Protein AF-A0A0F9BNY8-F1 (afdb_monomer)

Secondary structure (DSSP, 8-state):
-HHHHHHHHHHHHHHHHHHHHHTTTB-TTT--BGGGSSSPPEEEETTS-SS---GGGEEEE-HHHHHHTTSSHHHHHHHHHHHHHHHH--EEETTEEE-----

Radius of gyration: 14.4 Å; Cα contacts (8 Å, |Δi|>4): 110; chains: 1; bounding box: 24×40×44 Å

Mean predicted aligned error: 4.35 Å

Solvent-accessible surface area (backbone atoms only — not comparable to full-atom values): 6134 Å² total; per-residue (Å²): 111,68,67,59,54,52,52,54,51,51,54,51,54,51,53,58,48,50,44,30,56,76,46,69,46,24,16,76,84,82,60,52,46,37,89,83,43,101,52,79,61,45,76,43,45,51,84,70,46,82,85,57,81,44,72,91,32,45,46,26,21,40,72,69,57,51,61,58,54,72,52,68,46,71,60,50,28,54,52,51,48,54,50,41,24,77,75,68,72,47,51,65,57,99,89,40,80,54,79,83,77,82,126

Structure (mmCIF, N/CA/C/O backbone):
data_AF-A0A0F9BNY8-F1
#
_entry.id   AF-A0A0F9BNY8-F1
#
loop_
_atom_site.group_PDB
_atom_site.id
_atom_site.type_symbol
_atom_site.label_atom_id
_atom_site.label_alt_id
_atom_site.label_comp_id
_atom_site.label_asym_id
_atom_site.label_entity_id
_atom_site.label_seq_id
_atom_site.pdbx_PDB_ins_code
_atom_site.Cartn_x
_atom_site.Cartn_y
_atom_site.Cartn_z
_atom_site.occupancy
_atom_site.B_iso_or_equiv
_atom_site.auth_seq_id
_atom_site.auth_comp_id
_atom_site.auth_asym_id
_atom_site.auth_atom_id
_atom_site.pdbx_PDB_model_num
ATOM 1 N N . GLU A 1 1 ? 14.317 29.377 -3.113 1.00 72.56 1 GLU A N 1
ATOM 2 C CA . GLU A 1 1 ? 14.545 27.977 -2.683 1.00 72.56 1 GLU A CA 1
ATOM 3 C C . GLU A 1 1 ? 13.410 27.423 -1.823 1.00 72.56 1 GLU A C 1
ATOM 5 O O . GLU A 1 1 ? 12.876 26.378 -2.168 1.00 72.56 1 GLU A O 1
ATOM 10 N N . GLU A 1 2 ? 12.966 28.132 -0.780 1.00 83.56 2 GLU A N 1
ATOM 11 C CA . GLU A 1 2 ? 11.885 27.683 0.122 1.00 83.56 2 GLU A CA 1
ATOM 12 C C . GLU A 1 2 ? 10.557 27.347 -0.588 1.00 83.56 2 GLU A C 1
ATOM 14 O O . GLU A 1 2 ? 9.944 26.315 -0.320 1.00 83.56 2 GLU A O 1
ATOM 19 N N . TYR A 1 3 ? 10.139 28.161 -1.564 1.00 83.38 3 TYR A N 1
ATOM 20 C CA . TYR A 1 3 ? 8.919 27.909 -2.343 1.00 83.38 3 TYR A CA 1
ATOM 21 C C . TYR A 1 3 ? 8.954 26.571 -3.097 1.00 83.38 3 TYR A C 1
ATOM 23 O O . TYR A 1 3 ? 7.980 25.820 -3.075 1.00 83.38 3 TYR A O 1
ATOM 31 N N . LEU A 1 4 ? 10.088 26.244 -3.728 1.00 77.50 4 LEU A N 1
ATOM 32 C CA . LEU A 1 4 ? 10.254 24.986 -4.459 1.00 77.50 4 LEU A CA 1
ATOM 33 C C . LEU A 1 4 ? 10.214 23.790 -3.503 1.00 77.50 4 LEU A C 1
ATOM 35 O O . LEU A 1 4 ? 9.556 22.795 -3.801 1.00 77.50 4 LEU A O 1
ATOM 39 N N . LEU A 1 5 ? 10.844 23.907 -2.329 1.00 75.44 5 LEU A N 1
ATOM 40 C CA . LEU A 1 5 ? 10.801 22.872 -1.295 1.00 75.44 5 LEU A CA 1
ATOM 41 C C . LEU A 1 5 ? 9.367 22.621 -0.804 1.00 75.44 5 LEU A C 1
ATOM 43 O O . LEU A 1 5 ? 8.943 21.469 -0.684 1.00 75.44 5 LEU A O 1
ATOM 47 N N . ASN A 1 6 ? 8.591 23.685 -0.592 1.00 79.44 6 ASN A N 1
ATOM 48 C CA . ASN A 1 6 ? 7.185 23.591 -0.201 1.00 79.44 6 ASN A CA 1
ATOM 49 C C . ASN A 1 6 ? 6.325 22.946 -1.297 1.00 79.44 6 ASN A C 1
ATOM 51 O O . ASN A 1 6 ? 5.493 22.084 -1.004 1.00 79.44 6 ASN A O 1
ATOM 55 N N . LEU A 1 7 ? 6.550 23.300 -2.565 1.00 77.88 7 LEU A N 1
ATOM 56 C CA . LEU A 1 7 ? 5.830 22.721 -3.702 1.00 77.88 7 LEU A CA 1
ATOM 57 C C . LEU A 1 7 ? 6.082 21.207 -3.821 1.00 77.88 7 LEU A C 1
ATOM 59 O O . LEU A 1 7 ? 5.140 20.423 -3.942 1.00 77.88 7 LEU A O 1
ATOM 63 N N . ILE A 1 8 ? 7.350 20.794 -3.717 1.00 78.50 8 ILE A N 1
ATOM 64 C CA . ILE A 1 8 ? 7.768 19.384 -3.764 1.00 78.50 8 ILE A CA 1
ATOM 65 C C . ILE A 1 8 ? 7.157 18.604 -2.596 1.00 78.50 8 ILE A C 1
ATOM 67 O O . ILE A 1 8 ? 6.616 17.511 -2.785 1.00 78.50 8 ILE A O 1
ATOM 71 N N . THR A 1 9 ? 7.198 19.180 -1.394 1.00 77.31 9 THR A N 1
ATOM 72 C CA . THR A 1 9 ? 6.659 18.551 -0.182 1.00 77.31 9 THR A CA 1
ATOM 73 C C . THR A 1 9 ? 5.149 18.339 -0.294 1.00 77.31 9 THR A C 1
ATOM 75 O O . THR A 1 9 ? 4.653 17.246 -0.013 1.00 77.31 9 THR A O 1
ATOM 78 N N . ASN A 1 10 ? 4.414 19.340 -0.780 1.00 79.00 10 ASN A N 1
ATOM 79 C CA . ASN A 1 10 ? 2.972 19.238 -0.994 1.00 79.00 10 ASN A CA 1
ATOM 80 C C . ASN A 1 10 ? 2.615 18.170 -2.033 1.00 79.00 10 ASN A C 1
ATOM 82 O O . ASN A 1 10 ? 1.730 17.349 -1.786 1.00 79.00 10 ASN A O 1
ATOM 86 N N . HIS A 1 11 ? 3.337 18.124 -3.156 1.00 81.12 11 HIS A N 1
ATOM 87 C CA . HIS A 1 11 ? 3.135 17.107 -4.192 1.00 81.12 11 HIS A CA 1
ATOM 88 C C . HIS A 1 11 ? 3.341 15.687 -3.658 1.00 81.12 11 HIS A C 1
ATOM 90 O O . HIS A 1 11 ? 2.529 14.792 -3.903 1.00 81.12 11 HIS A O 1
ATOM 96 N N . LEU A 1 12 ? 4.395 15.481 -2.863 1.00 80.25 12 LEU A N 1
ATOM 97 C CA . LEU A 1 12 ? 4.656 14.192 -2.231 1.00 80.25 12 LEU A CA 1
ATOM 98 C C . LEU A 1 12 ? 3.525 13.808 -1.267 1.00 80.25 12 LEU A C 1
ATOM 100 O O . LEU A 1 12 ? 3.007 12.695 -1.340 1.00 80.25 12 LEU A O 1
ATOM 104 N N . ILE A 1 13 ? 3.093 14.726 -0.398 1.00 83.44 13 ILE A N 1
ATOM 105 C CA . ILE A 1 13 ? 1.997 14.482 0.553 1.00 83.44 13 ILE A CA 1
ATOM 106 C C . ILE A 1 13 ? 0.708 14.082 -0.175 1.00 83.44 13 ILE A C 1
ATOM 108 O O . ILE A 1 13 ? 0.023 13.156 0.272 1.00 83.44 13 ILE A O 1
ATOM 112 N N . LEU A 1 14 ? 0.376 14.754 -1.281 1.00 83.94 14 LEU A N 1
ATOM 113 C CA . LEU A 1 14 ? -0.807 14.446 -2.088 1.00 83.94 14 LEU A CA 1
ATOM 114 C C . LEU A 1 14 ? -0.739 13.025 -2.654 1.00 83.94 14 LEU A C 1
ATOM 116 O O . LEU A 1 14 ? -1.659 12.244 -2.410 1.00 83.94 14 LEU A O 1
ATOM 120 N N . LYS A 1 15 ? 0.386 12.637 -3.266 1.00 87.88 15 LYS A N 1
ATOM 121 C CA . LYS A 1 15 ? 0.587 11.262 -3.755 1.00 87.88 15 LYS A CA 1
ATOM 122 C C . LYS A 1 15 ? 0.388 10.223 -2.655 1.00 87.88 15 LYS A C 1
ATOM 124 O O . LYS A 1 15 ? -0.341 9.250 -2.830 1.00 87.88 15 LYS A O 1
ATOM 129 N N . LEU A 1 16 ? 0.976 10.434 -1.474 1.00 90.56 16 LEU A N 1
ATOM 130 C CA . LEU A 1 16 ? 0.825 9.491 -0.360 1.00 90.56 16 LEU A CA 1
ATOM 131 C C . LEU A 1 16 ? -0.628 9.392 0.136 1.00 90.56 16 LEU A C 1
ATOM 133 O O . LEU A 1 16 ? -1.044 8.345 0.638 1.00 90.56 16 LEU A O 1
ATOM 137 N N . LYS A 1 17 ? -1.411 10.473 0.047 1.00 94.06 17 LYS A N 1
ATOM 138 C CA . LYS A 1 17 ? -2.846 10.453 0.370 1.00 94.06 17 LYS A CA 1
ATOM 139 C C . LYS A 1 17 ? -3.641 9.662 -0.669 1.00 94.06 17 LYS A C 1
ATOM 141 O O . LYS A 1 17 ? -4.523 8.899 -0.279 1.00 94.06 17 LYS A O 1
ATOM 146 N N . GLU A 1 18 ? -3.310 9.789 -1.951 1.00 95.81 18 GLU A N 1
ATOM 147 C CA . GLU A 1 18 ? -3.966 9.055 -3.039 1.00 95.81 18 GLU A CA 1
ATOM 148 C C . GLU A 1 18 ? -3.788 7.543 -2.910 1.00 95.81 18 GLU A C 1
ATOM 150 O O . GLU A 1 18 ? -4.774 6.816 -3.026 1.00 95.81 18 GLU A O 1
ATOM 155 N N . ILE A 1 19 ? -2.583 7.067 -2.571 1.00 97.19 19 ILE A N 1
ATOM 156 C CA . ILE A 1 19 ? -2.333 5.632 -2.341 1.00 97.19 19 ILE A CA 1
ATOM 157 C C . ILE A 1 19 ? -3.216 5.091 -1.214 1.00 97.19 19 ILE A C 1
ATOM 159 O O . ILE A 1 19 ? -3.881 4.068 -1.374 1.00 97.19 19 ILE A O 1
ATOM 163 N N . ARG A 1 20 ? -3.292 5.812 -0.090 1.00 97.50 20 ARG A N 1
ATOM 164 C CA . ARG A 1 20 ? -4.138 5.417 1.047 1.00 97.50 20 ARG A CA 1
ATOM 165 C C . ARG A 1 20 ? -5.622 5.457 0.709 1.00 97.50 20 ARG A C 1
ATOM 167 O O . ARG A 1 20 ? -6.378 4.645 1.228 1.00 97.50 20 ARG A O 1
ATOM 174 N N . ARG A 1 21 ? -6.052 6.406 -0.128 1.00 97.38 21 ARG A N 1
ATOM 175 C CA . ARG A 1 21 ? -7.439 6.496 -0.599 1.00 97.38 21 ARG A CA 1
ATOM 176 C C . ARG A 1 21 ? -7.783 5.328 -1.520 1.00 97.38 21 ARG A C 1
ATOM 178 O O . ARG A 1 21 ? -8.815 4.711 -1.303 1.00 97.38 21 ARG A O 1
ATOM 185 N N . ARG A 1 22 ? -6.919 5.010 -2.489 1.00 97.88 22 ARG A N 1
ATOM 186 C CA . ARG A 1 22 ? -7.064 3.842 -3.373 1.00 97.88 22 ARG A CA 1
ATOM 187 C C . ARG A 1 22 ? -7.196 2.557 -2.558 1.00 97.88 22 ARG A C 1
ATOM 189 O O . ARG A 1 22 ? -8.093 1.766 -2.801 1.00 97.88 22 ARG A O 1
ATOM 196 N N . ASP A 1 23 ? -6.339 2.398 -1.554 1.00 98.31 23 ASP A N 1
ATOM 197 C CA . ASP A 1 23 ? -6.345 1.241 -0.657 1.00 98.31 23 ASP A CA 1
ATOM 198 C C . ASP A 1 23 ? -7.415 1.327 0.440 1.00 98.31 23 ASP A C 1
ATOM 200 O O . ASP A 1 23 ? -7.301 0.635 1.443 1.00 98.31 23 ASP A O 1
ATOM 204 N N . ASN A 1 24 ? -8.427 2.191 0.313 1.00 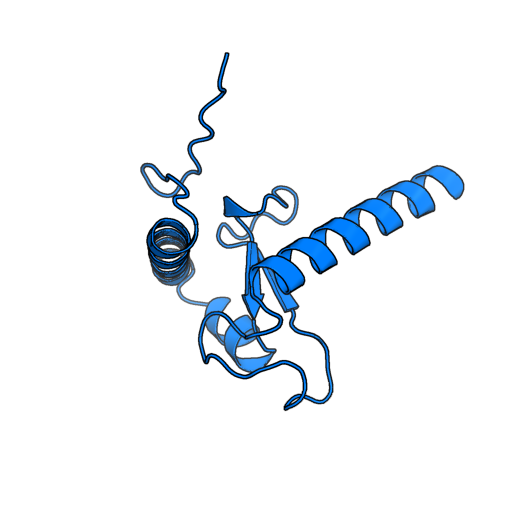97.94 24 ASN A N 1
ATOM 205 C CA . ASN A 1 24 ? -9.539 2.323 1.263 1.00 97.94 24 ASN A CA 1
ATOM 206 C C . ASN A 1 24 ? -9.107 2.462 2.733 1.00 97.94 24 ASN A C 1
ATOM 208 O O . ASN A 1 24 ? -9.774 1.969 3.637 1.00 97.94 24 ASN A O 1
ATOM 212 N N . GLN A 1 25 ? -7.968 3.115 2.984 1.00 98.00 25 GLN A N 1
ATOM 213 C CA . GLN A 1 25 ? -7.389 3.298 4.317 1.00 98.00 25 GLN A CA 1
ATOM 214 C C . GLN A 1 25 ? -7.184 1.978 5.095 1.00 98.00 25 GLN A C 1
ATOM 216 O O . GLN A 1 25 ? -7.140 1.988 6.332 1.00 98.00 25 GLN A O 1
ATOM 221 N N . ILE A 1 26 ? -7.019 0.851 4.391 1.00 98.38 26 ILE A N 1
ATOM 222 C CA . ILE A 1 26 ? -6.698 -0.454 4.976 1.00 98.38 26 ILE A CA 1
ATOM 223 C C . ILE A 1 26 ? -5.248 -0.853 4.697 1.00 98.38 26 ILE A C 1
ATOM 225 O O . ILE A 1 26 ? -4.660 -0.530 3.667 1.00 98.38 26 ILE A O 1
ATOM 229 N N . CYS A 1 27 ? -4.648 -1.595 5.626 1.00 98.69 27 CYS A N 1
ATOM 230 C CA . CYS A 1 27 ? -3.379 -2.256 5.356 1.00 98.69 27 CYS A CA 1
ATOM 231 C C . CYS A 1 27 ? -3.580 -3.335 4.287 1.00 98.69 27 CYS A C 1
ATOM 233 O O . CYS A 1 27 ? -4.328 -4.288 4.493 1.00 98.69 27 CYS A O 1
ATOM 235 N N . MET A 1 28 ? -2.845 -3.254 3.182 1.00 98.62 28 MET A N 1
ATOM 236 C CA . MET A 1 28 ? -2.995 -4.192 2.069 1.00 98.62 28 MET A CA 1
ATOM 237 C C . MET A 1 28 ? -2.556 -5.622 2.401 1.00 98.62 28 MET A C 1
ATOM 239 O O . MET A 1 28 ? -2.997 -6.550 1.722 1.00 98.62 28 MET A O 1
ATOM 243 N N . LEU A 1 29 ? -1.777 -5.812 3.473 1.00 98.50 29 LEU A N 1
ATOM 244 C CA . LEU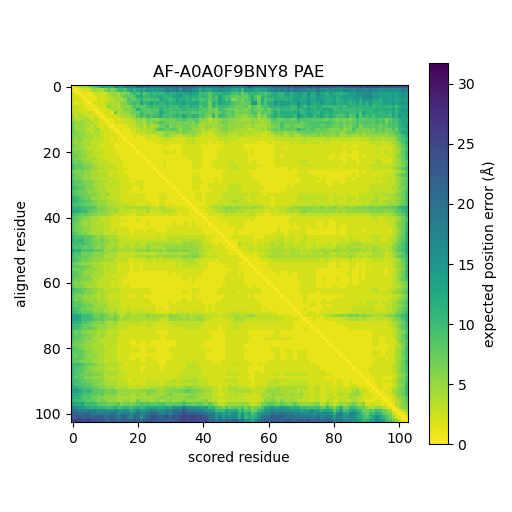 A 1 29 ? -1.353 -7.125 3.957 1.00 98.50 29 LEU A CA 1
ATOM 245 C C . LEU A 1 29 ? -2.326 -7.719 4.990 1.00 98.50 29 LEU A C 1
ATOM 247 O O . LEU A 1 29 ? -2.927 -8.752 4.722 1.00 98.50 29 LEU A O 1
ATOM 251 N N . CYS A 1 30 ? -2.508 -7.082 6.154 1.00 98.38 30 CYS A N 1
ATOM 252 C CA . CYS A 1 30 ? -3.329 -7.642 7.241 1.00 98.38 30 CYS A CA 1
ATOM 253 C C . CYS A 1 30 ? -4.777 -7.130 7.293 1.00 98.38 30 CYS A C 1
ATOM 255 O O . CYS A 1 30 ? -5.527 -7.521 8.181 1.00 98.38 30 CYS A O 1
ATOM 257 N N . LYS A 1 31 ? -5.168 -6.242 6.371 1.00 98.44 31 LYS A N 1
ATOM 258 C CA . LYS A 1 31 ? -6.531 -5.702 6.215 1.00 98.44 31 LYS A CA 1
ATOM 259 C C . LYS A 1 31 ? -7.064 -4.876 7.394 1.00 98.44 31 LYS A C 1
ATOM 261 O O . LYS A 1 31 ? -8.229 -4.493 7.388 1.00 98.44 31 LYS A O 1
ATOM 266 N N . ILE A 1 32 ? -6.226 -4.527 8.376 1.00 98.44 32 ILE A N 1
ATOM 267 C CA . ILE A 1 32 ? -6.625 -3.606 9.449 1.00 98.44 32 ILE A CA 1
ATOM 268 C C . ILE A 1 32 ? -6.912 -2.208 8.881 1.00 98.44 32 ILE A C 1
ATOM 270 O O . ILE A 1 32 ? -6.102 -1.665 8.126 1.00 98.44 32 ILE A O 1
ATOM 274 N N . HIS A 1 33 ? -8.057 -1.631 9.247 1.00 98.44 33 HIS A N 1
ATOM 275 C CA . HIS A 1 33 ? -8.408 -0.251 8.906 1.00 98.44 33 HIS A CA 1
ATOM 276 C C . HIS A 1 33 ? -7.640 0.740 9.786 1.00 98.44 33 HIS A C 1
ATOM 278 O O . HIS A 1 33 ? -7.392 0.457 10.962 1.00 98.44 33 HIS A O 1
ATOM 284 N N . ARG A 1 34 ? -7.298 1.918 9.245 1.00 97.38 34 ARG A N 1
ATOM 285 C CA . ARG A 1 34 ? -6.530 2.949 9.966 1.00 97.38 34 ARG A CA 1
ATOM 286 C C . ARG A 1 34 ? -7.154 3.371 11.298 1.00 97.38 34 ARG A C 1
ATOM 288 O O . ARG A 1 34 ? -6.424 3.733 12.204 1.00 97.38 34 ARG A O 1
ATOM 295 N N . GLU A 1 35 ? -8.480 3.332 11.420 1.00 97.69 35 GLU A N 1
ATOM 296 C CA . GLU A 1 35 ? -9.198 3.774 12.630 1.00 97.69 35 GLU A CA 1
ATOM 297 C C . GLU A 1 35 ? -8.952 2.857 13.828 1.00 97.69 35 GLU A C 1
ATOM 299 O O . GLU A 1 35 ? -9.135 3.264 14.967 1.00 97.69 35 GLU A O 1
ATOM 304 N N . LYS A 1 36 ? -8.489 1.627 13.578 1.00 97.94 36 LYS A N 1
ATOM 305 C CA . LYS A 1 36 ? -8.059 0.691 14.621 1.00 97.94 36 LYS A CA 1
ATOM 306 C C . LYS A 1 36 ? -6.586 0.881 15.007 1.00 97.94 36 LYS A C 1
ATOM 308 O O . LYS A 1 36 ? -6.028 0.049 15.717 1.00 97.94 36 LYS A O 1
ATOM 313 N N . LEU A 1 37 ? -5.926 1.919 14.490 1.00 96.81 37 LEU A N 1
ATOM 314 C CA . LEU A 1 37 ? -4.518 2.223 14.718 1.00 96.81 37 LEU A CA 1
ATOM 315 C C . LEU A 1 37 ? -4.372 3.638 15.281 1.00 96.81 37 LEU A C 1
ATOM 317 O O . LEU A 1 37 ? -5.072 4.560 14.882 1.00 96.81 37 LEU A O 1
ATOM 321 N N . ASN A 1 38 ? -3.350 3.844 16.108 1.00 95.50 38 ASN A N 1
ATOM 322 C CA . ASN A 1 38 ? -3.015 5.168 16.652 1.00 95.50 38 ASN A CA 1
ATOM 323 C C . ASN A 1 38 ? -2.225 6.048 15.667 1.00 95.50 38 ASN A C 1
ATOM 325 O O . ASN A 1 38 ? -1.666 7.072 16.052 1.00 95.50 38 ASN A O 1
ATOM 329 N N . LYS A 1 39 ? -2.089 5.621 14.407 1.00 93.88 39 LYS A N 1
ATOM 330 C CA . LYS A 1 39 ? -1.354 6.358 13.379 1.00 93.88 39 LYS A CA 1
ATOM 331 C C . LYS A 1 39 ? -1.860 6.043 11.978 1.00 93.88 39 LYS A C 1
ATOM 333 O O . LYS A 1 39 ? -2.490 5.012 11.742 1.00 93.88 39 LYS A O 1
ATOM 338 N N . THR A 1 40 ? -1.507 6.908 11.033 1.00 95.56 40 THR A N 1
ATOM 339 C CA . THR A 1 40 ? -1.758 6.678 9.610 1.00 95.56 40 THR A CA 1
ATOM 340 C C . THR A 1 40 ? -0.971 5.472 9.088 1.00 95.56 40 THR A C 1
ATOM 342 O O . THR A 1 40 ? 0.057 5.072 9.642 1.00 95.56 40 THR A O 1
ATOM 345 N N . LEU A 1 41 ? -1.477 4.874 8.007 1.00 98.19 41 LEU A N 1
ATOM 346 C CA . LEU A 1 41 ? -0.766 3.820 7.290 1.00 98.19 41 LEU A CA 1
ATOM 347 C C . LEU A 1 41 ? 0.486 4.392 6.614 1.00 98.19 41 LEU A C 1
ATOM 349 O O . LEU A 1 41 ? 0.474 5.508 6.085 1.00 98.19 41 LEU A O 1
ATOM 353 N N . ASP A 1 42 ? 1.551 3.609 6.606 1.00 97.25 42 ASP A N 1
ATOM 354 C CA . ASP A 1 42 ? 2.778 3.905 5.881 1.00 97.25 42 ASP A CA 1
ATOM 355 C C . ASP A 1 42 ? 2.571 3.538 4.399 1.00 97.25 42 ASP A C 1
ATOM 357 O O . ASP A 1 42 ? 1.828 2.606 4.086 1.00 97.25 42 ASP A O 1
ATOM 361 N N . VAL A 1 43 ? 3.199 4.268 3.476 1.00 97.00 43 VAL A N 1
ATOM 362 C CA . VAL A 1 43 ? 3.215 3.903 2.051 1.00 97.00 43 VAL A CA 1
ATOM 363 C C . VAL A 1 43 ? 4.532 3.201 1.767 1.00 97.00 43 VAL A C 1
ATOM 365 O O . VAL A 1 43 ? 5.597 3.777 1.973 1.00 97.00 43 VAL A O 1
ATOM 368 N N . HIS A 1 44 ? 4.443 1.955 1.322 1.00 97.12 44 HIS A N 1
ATOM 369 C CA . HIS A 1 44 ? 5.581 1.111 1.000 1.00 97.12 44 HIS A CA 1
ATOM 370 C C . HIS A 1 44 ? 5.827 1.096 -0.507 1.00 97.12 44 HIS A C 1
ATOM 372 O O . HIS A 1 44 ? 4.905 0.788 -1.265 1.00 97.12 44 HIS A O 1
ATOM 378 N N . HIS A 1 45 ? 7.059 1.383 -0.926 1.00 96.25 45 HIS A N 1
ATOM 379 C CA . HIS A 1 45 ? 7.528 1.203 -2.302 1.00 96.25 45 HIS A CA 1
ATOM 380 C C . HIS A 1 45 ? 7.888 -0.266 -2.530 1.00 96.25 45 HIS A C 1
ATOM 382 O O . HIS A 1 45 ? 8.791 -0.792 -1.883 1.00 96.25 45 HIS A O 1
ATOM 388 N N . ILE A 1 46 ? 7.164 -0.926 -3.430 1.00 96.88 46 ILE A N 1
ATOM 389 C CA . ILE A 1 46 ? 7.223 -2.369 -3.687 1.00 96.88 46 ILE A CA 1
ATOM 390 C C . ILE A 1 46 ? 8.584 -2.784 -4.268 1.00 96.88 46 ILE A C 1
ATOM 392 O O . ILE A 1 46 ? 9.087 -3.867 -3.967 1.00 96.88 46 ILE A O 1
ATOM 396 N N . ASP A 1 47 ? 9.190 -1.937 -5.098 1.00 94.75 47 ASP A N 1
ATOM 397 C CA . ASP A 1 47 ? 10.531 -2.148 -5.651 1.00 94.75 47 ASP A CA 1
ATOM 398 C C . ASP A 1 47 ? 11.666 -1.579 -4.781 1.00 94.75 47 ASP A C 1
ATOM 400 O O . ASP A 1 47 ? 12.835 -1.806 -5.093 1.00 94.75 47 ASP A O 1
ATOM 404 N N . TYR A 1 48 ? 11.328 -0.929 -3.661 1.00 90.56 48 TYR A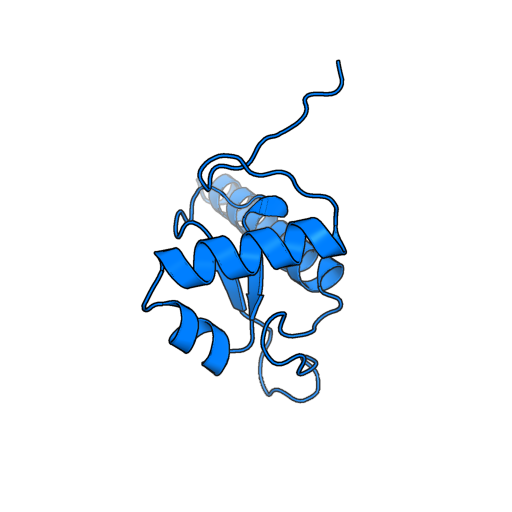 N 1
ATOM 405 C CA . TYR A 1 48 ? 12.238 -0.247 -2.735 1.00 90.56 48 TYR A CA 1
ATOM 406 C C . TYR A 1 48 ? 12.963 0.980 -3.313 1.00 90.56 48 TYR A C 1
ATOM 408 O O . TYR A 1 48 ? 13.842 1.528 -2.641 1.00 90.56 48 TYR A O 1
ATOM 416 N N . ASP A 1 49 ? 12.567 1.454 -4.495 1.00 90.62 49 ASP A N 1
ATOM 417 C CA . ASP A 1 49 ? 12.977 2.740 -5.042 1.00 90.62 49 ASP A CA 1
ATOM 418 C C . ASP A 1 49 ? 12.009 3.839 -4.579 1.00 90.62 49 ASP A C 1
ATOM 420 O O . ASP A 1 49 ? 10.850 3.929 -4.988 1.00 90.62 49 ASP A O 1
ATOM 424 N N . LYS A 1 50 ? 12.506 4.717 -3.704 1.00 87.06 50 LYS A N 1
ATOM 425 C CA . LYS A 1 50 ? 11.724 5.830 -3.148 1.00 87.06 50 LYS A CA 1
ATOM 426 C C . LYS A 1 50 ? 11.425 6.917 -4.183 1.00 87.06 50 LYS A C 1
ATOM 428 O O . LYS A 1 50 ? 10.503 7.707 -3.973 1.00 87.06 50 LYS A O 1
ATOM 433 N N . LEU A 1 51 ? 12.191 6.979 -5.274 1.00 87.44 51 LEU A N 1
ATOM 434 C CA . LEU A 1 51 ? 11.987 7.951 -6.344 1.00 87.44 51 LEU A CA 1
ATOM 435 C C . LEU A 1 51 ? 10.802 7.549 -7.234 1.00 87.44 51 LEU A C 1
ATOM 437 O O . LEU A 1 51 ? 10.076 8.418 -7.724 1.00 87.44 51 LEU A O 1
ATOM 441 N N . LEU A 1 52 ? 10.516 6.247 -7.353 1.00 86.62 52 LEU A N 1
ATOM 442 C CA . LEU A 1 52 ? 9.410 5.726 -8.152 1.00 86.62 52 LEU A CA 1
ATOM 443 C C . LEU A 1 52 ? 8.092 5.672 -7.363 1.00 86.62 52 LEU A C 1
ATOM 445 O O . LEU A 1 52 ? 7.581 4.618 -6.991 1.00 86.62 52 LEU A O 1
ATOM 449 N N . SER A 1 53 ? 7.499 6.837 -7.117 1.00 89.31 53 SER A N 1
ATOM 450 C CA . SER A 1 53 ? 6.245 6.967 -6.355 1.00 89.31 53 SER A CA 1
ATOM 451 C C . SER A 1 53 ? 4.993 6.911 -7.246 1.00 89.31 53 SER A C 1
ATOM 453 O O . SER A 1 53 ? 4.199 7.856 -7.271 1.00 89.31 53 SER A O 1
ATOM 455 N N . LEU A 1 54 ? 4.846 5.829 -8.016 1.00 92.12 54 LEU A N 1
ATOM 456 C CA . LEU A 1 54 ? 3.664 5.549 -8.842 1.00 92.12 54 LEU A CA 1
ATOM 457 C C . LEU A 1 54 ? 2.671 4.648 -8.087 1.00 92.12 54 LEU A C 1
ATOM 459 O O . LEU A 1 54 ? 3.109 3.791 -7.316 1.00 92.12 54 LEU A O 1
ATOM 463 N N . PRO A 1 55 ? 1.351 4.744 -8.335 1.00 94.56 55 PRO A N 1
ATOM 464 C CA . PRO A 1 55 ? 0.370 3.837 -7.737 1.00 94.56 55 PRO A CA 1
ATOM 465 C C . PRO A 1 55 ? 0.702 2.352 -7.922 1.00 94.56 55 PRO A C 1
ATOM 467 O O . PRO A 1 55 ? 0.585 1.574 -6.979 1.00 94.56 55 PRO A O 1
ATOM 470 N N . GLN A 1 56 ? 1.198 1.966 -9.092 1.00 95.44 56 GLN A N 1
ATOM 471 C CA . GLN A 1 56 ? 1.612 0.603 -9.428 1.00 95.44 56 GLN A CA 1
ATOM 472 C C . GLN A 1 56 ? 2.777 0.096 -8.565 1.00 95.44 56 GLN A C 1
ATOM 474 O O . GLN A 1 56 ? 2.959 -1.114 -8.435 1.00 95.44 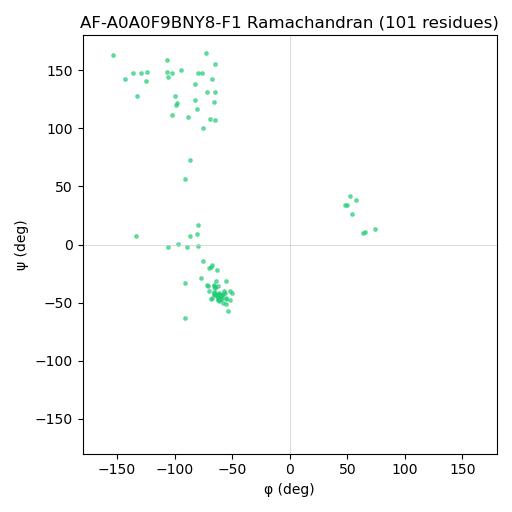56 GLN A O 1
ATOM 479 N N . ASN A 1 57 ? 3.554 1.005 -7.971 1.00 96.69 57 ASN A N 1
ATOM 480 C CA . ASN A 1 57 ? 4.715 0.693 -7.145 1.00 96.69 57 ASN A CA 1
ATOM 481 C C . ASN A 1 57 ? 4.477 0.895 -5.642 1.00 96.69 57 ASN A C 1
ATOM 483 O O . ASN A 1 57 ? 5.376 0.659 -4.844 1.00 96.69 57 ASN A O 1
ATOM 487 N N . CYS A 1 58 ? 3.304 1.365 -5.223 1.00 97.56 58 CYS A N 1
ATOM 488 C CA . CYS A 1 58 ? 3.078 1.764 -3.837 1.00 97.56 58 CYS A CA 1
ATOM 489 C C . CYS A 1 58 ? 1.888 1.031 -3.217 1.00 97.56 58 CYS A C 1
ATOM 491 O O . CYS A 1 58 ? 0.847 0.884 -3.856 1.00 97.56 58 CYS A O 1
ATOM 493 N N . VAL A 1 59 ? 2.003 0.630 -1.946 1.00 98.12 59 VAL A N 1
ATOM 494 C CA . VAL A 1 59 ? 0.911 0.032 -1.148 1.00 98.12 59 VAL A CA 1
ATOM 495 C C . VAL A 1 59 ? 0.840 0.605 0.258 1.00 98.12 59 VAL A C 1
ATOM 497 O O . VAL A 1 59 ? 1.860 0.920 0.865 1.00 98.12 59 VAL A O 1
ATOM 500 N N . SER A 1 60 ? -0.369 0.694 0.805 1.00 98.50 60 SER A N 1
ATOM 501 C CA . SER A 1 60 ? -0.605 1.129 2.182 1.00 98.50 60 SER A CA 1
ATOM 502 C C . SER A 1 60 ? -0.407 -0.025 3.165 1.00 98.50 60 SER A C 1
ATOM 504 O O . SER A 1 60 ? -1.064 -1.061 3.059 1.00 98.50 60 SER A O 1
ATOM 506 N N . LEU A 1 61 ? 0.464 0.140 4.163 1.00 98.62 61 LEU A N 1
ATOM 507 C CA . LEU A 1 61 ? 0.747 -0.862 5.196 1.00 98.62 61 LEU A CA 1
ATOM 508 C C . LEU A 1 61 ? 0.658 -0.266 6.606 1.00 98.62 61 LEU A C 1
ATOM 510 O O . LEU A 1 61 ? 0.993 0.891 6.836 1.00 98.62 61 LEU A O 1
ATOM 514 N N . CYS A 1 62 ? 0.233 -1.062 7.589 1.00 98.62 62 CYS A N 1
ATOM 515 C CA . CYS A 1 62 ? 0.429 -0.693 8.991 1.00 98.62 62 CYS A CA 1
ATOM 516 C C . CYS A 1 62 ? 1.913 -0.857 9.371 1.00 98.62 62 CYS A C 1
ATOM 518 O O . CYS A 1 62 ? 2.655 -1.556 8.679 1.00 98.62 62 CYS A O 1
ATOM 520 N N . LYS A 1 63 ? 2.346 -0.274 10.501 1.00 97.94 63 LYS A N 1
ATOM 521 C CA . LYS A 1 63 ? 3.764 -0.298 10.929 1.00 97.94 63 LYS A CA 1
ATOM 522 C C . LYS A 1 63 ? 4.360 -1.700 10.945 1.00 97.94 63 LYS A C 1
ATOM 524 O O . LYS A 1 63 ? 5.463 -1.904 10.458 1.00 97.94 63 LYS A O 1
ATOM 529 N N . SER A 1 64 ? 3.643 -2.651 11.543 1.00 97.69 64 SER A N 1
ATOM 530 C CA . SER A 1 64 ? 4.137 -4.016 11.727 1.00 97.69 64 SER A CA 1
ATOM 531 C C . SER A 1 64 ? 4.333 -4.714 10.385 1.00 97.69 64 SER A C 1
ATOM 533 O O . SER A 1 64 ? 5.380 -5.313 10.154 1.00 97.69 64 SER A O 1
ATOM 535 N N . CYS A 1 65 ? 3.372 -4.567 9.470 1.00 98.50 65 CYS A N 1
ATOM 536 C CA . CYS A 1 65 ? 3.479 -5.095 8.114 1.00 98.50 65 CYS A CA 1
ATOM 537 C C . CYS A 1 65 ? 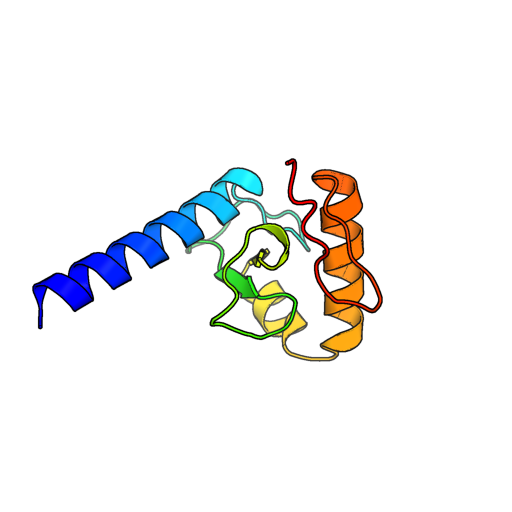4.589 -4.398 7.320 1.00 98.50 65 CYS A C 1
ATOM 539 O O . CYS A 1 65 ? 5.363 -5.083 6.668 1.00 98.50 65 CYS A O 1
ATOM 541 N N . HIS A 1 66 ? 4.717 -3.073 7.426 1.00 97.75 66 HIS A N 1
ATOM 542 C CA . HIS A 1 66 ? 5.786 -2.322 6.766 1.00 97.75 66 HIS A CA 1
ATOM 543 C C . HIS A 1 66 ? 7.178 -2.778 7.227 1.00 97.75 66 HIS A C 1
ATOM 545 O O . HIS A 1 66 ? 8.081 -2.970 6.419 1.00 97.75 66 HIS A O 1
ATOM 551 N N . MET A 1 67 ? 7.364 -2.997 8.532 1.00 97.19 67 MET A N 1
ATOM 552 C CA . MET A 1 67 ? 8.626 -3.521 9.058 1.00 97.19 67 MET A CA 1
ATOM 553 C C . MET A 1 67 ? 8.893 -4.950 8.579 1.00 97.19 67 MET A C 1
ATOM 555 O O . MET A 1 67 ? 10.007 -5.253 8.158 1.00 97.19 67 MET A O 1
ATOM 559 N N . LYS A 1 68 ? 7.866 -5.809 8.580 1.00 97.38 68 LYS A N 1
ATOM 560 C CA . LYS A 1 68 ? 7.950 -7.192 8.090 1.00 97.38 68 LYS A CA 1
ATOM 561 C C . LYS A 1 68 ? 8.407 -7.262 6.631 1.00 97.38 68 LYS A C 1
ATOM 563 O O . LYS A 1 68 ? 9.207 -8.130 6.288 1.00 97.38 68 LYS A O 1
ATOM 568 N N . THR A 1 69 ? 7.924 -6.358 5.780 1.00 96.75 69 THR A N 1
ATOM 569 C CA . THR A 1 69 ? 8.222 -6.375 4.341 1.00 96.75 69 THR A CA 1
ATOM 570 C C . THR A 1 69 ? 9.586 -5.784 3.993 1.00 96.75 69 THR A C 1
ATOM 572 O O . THR A 1 69 ? 9.972 -5.815 2.833 1.00 96.75 69 THR A O 1
ATOM 575 N N . ASN A 1 70 ? 10.377 -5.294 4.952 1.00 94.69 70 ASN A N 1
ATOM 576 C CA . ASN A 1 70 ? 11.741 -4.824 4.667 1.00 94.69 70 ASN A CA 1
ATOM 577 C C . ASN A 1 70 ? 12.758 -5.961 4.436 1.00 94.69 70 ASN A C 1
ATOM 579 O O . ASN A 1 70 ? 13.838 -5.709 3.890 1.00 94.69 70 ASN A O 1
ATOM 583 N N . HIS A 1 71 ? 12.402 -7.197 4.801 1.00 93.88 71 HIS A N 1
ATOM 584 C CA . HIS A 1 71 ? 13.177 -8.428 4.592 1.00 93.88 71 HIS A CA 1
ATOM 585 C C . HIS A 1 71 ? 12.545 -9.283 3.485 1.00 93.88 71 HIS A C 1
ATOM 587 O O . HIS A 1 71 ? 11.363 -9.128 3.217 1.00 93.88 71 HIS A O 1
ATOM 593 N N . ASN A 1 72 ? 13.287 -10.200 2.846 1.00 94.44 72 ASN A N 1
ATOM 594 C CA . ASN A 1 72 ? 12.789 -11.042 1.735 1.00 94.44 72 ASN A CA 1
ATOM 595 C C . ASN A 1 72 ? 12.128 -10.241 0.599 1.00 94.44 72 ASN A C 1
ATOM 597 O O . ASN A 1 72 ? 11.101 -10.623 0.03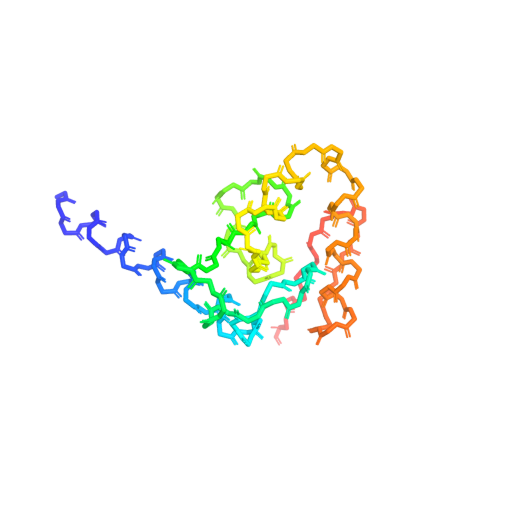7 1.00 94.44 72 ASN A O 1
ATOM 601 N N . ARG A 1 73 ? 12.757 -9.115 0.250 1.00 95.69 73 ARG A N 1
ATOM 602 C CA . ARG A 1 73 ? 12.237 -8.094 -0.669 1.00 95.69 73 ARG A CA 1
ATOM 603 C C . ARG A 1 73 ? 11.725 -8.647 -1.995 1.00 95.69 73 ARG A C 1
ATOM 605 O O . ARG A 1 73 ? 10.655 -8.258 -2.443 1.00 95.69 73 ARG A O 1
ATOM 612 N N . LYS A 1 74 ? 12.444 -9.607 -2.589 1.00 96.12 74 LYS A N 1
ATOM 613 C CA . LYS A 1 74 ? 12.040 -10.263 -3.843 1.00 96.12 74 LYS A CA 1
ATOM 614 C C . LYS A 1 74 ? 10.670 -10.942 -3.722 1.00 96.12 74 LYS A C 1
ATOM 616 O O . LYS A 1 74 ? 9.834 -10.776 -4.600 1.00 96.12 74 LYS A O 1
ATOM 621 N N . GLN A 1 75 ? 10.420 -11.665 -2.630 1.00 97.12 75 GLN A N 1
ATOM 622 C CA . GLN A 1 75 ? 9.149 -12.361 -2.417 1.00 97.12 75 GLN A CA 1
ATOM 623 C C . GLN A 1 75 ? 7.997 -11.372 -2.209 1.00 97.12 75 GLN A C 1
ATOM 625 O O . GLN A 1 75 ? 6.949 -11.515 -2.836 1.00 97.12 75 GLN A O 1
ATOM 630 N N . TRP A 1 76 ? 8.191 -10.346 -1.372 1.00 97.88 76 TRP A N 1
ATOM 631 C CA . TRP A 1 76 ? 7.162 -9.323 -1.150 1.00 97.88 76 TRP A CA 1
ATOM 632 C C . TRP A 1 76 ? 6.871 -8.505 -2.394 1.00 97.88 76 TRP A C 1
ATOM 634 O O . TRP A 1 76 ? 5.710 -8.190 -2.645 1.00 97.88 76 TRP A O 1
ATOM 644 N N . LYS A 1 77 ? 7.903 -8.219 -3.191 1.00 97.44 77 LYS A N 1
ATOM 645 C CA . LYS A 1 77 ? 7.761 -7.552 -4.479 1.00 97.44 77 LYS A CA 1
ATOM 646 C C . LYS A 1 77 ? 6.758 -8.288 -5.365 1.00 97.44 77 LYS A C 1
ATOM 648 O O . LYS A 1 77 ? 5.731 -7.713 -5.712 1.00 97.44 77 LYS A O 1
ATOM 653 N N . TYR A 1 78 ? 6.989 -9.572 -5.639 1.00 97.81 78 TYR A N 1
ATOM 654 C CA . TYR A 1 78 ? 6.066 -10.362 -6.462 1.00 97.81 78 TYR A CA 1
ATOM 655 C C . TYR A 1 78 ? 4.688 -10.545 -5.817 1.00 97.81 78 TYR A C 1
ATOM 657 O O . TYR A 1 78 ? 3.678 -10.474 -6.513 1.00 97.81 78 TYR A O 1
ATOM 665 N N . PHE A 1 79 ? 4.622 -10.721 -4.493 1.00 98.31 79 PHE A N 1
ATOM 666 C CA . PHE A 1 79 ? 3.348 -10.804 -3.776 1.00 98.31 79 PHE A CA 1
ATOM 667 C C . PHE A 1 79 ? 2.493 -9.545 -3.983 1.00 98.31 79 PHE A C 1
ATOM 669 O O . PHE A 1 79 ? 1.320 -9.646 -4.342 1.00 98.31 79 PHE A O 1
ATOM 676 N N . PHE A 1 80 ? 3.066 -8.355 -3.779 1.00 98.38 80 PHE A N 1
ATOM 677 C CA . PHE A 1 80 ? 2.323 -7.107 -3.933 1.00 98.38 80 PHE A CA 1
ATOM 678 C C . PHE A 1 80 ? 2.011 -6.790 -5.392 1.00 98.38 80 PHE A C 1
ATOM 680 O O . PHE A 1 80 ? 0.918 -6.304 -5.661 1.00 98.38 80 PHE A O 1
ATOM 687 N N . GLN A 1 81 ? 2.904 -7.109 -6.331 1.00 97.62 81 GLN A N 1
ATOM 688 C CA . GLN A 1 81 ? 2.616 -6.983 -7.763 1.00 97.62 81 GLN A CA 1
ATOM 689 C C . GLN A 1 81 ? 1.423 -7.853 -8.170 1.00 97.62 81 GLN A C 1
ATOM 691 O O . GLN A 1 81 ? 0.486 -7.354 -8.785 1.00 97.62 81 GLN A O 1
ATOM 696 N N . SER A 1 82 ? 1.389 -9.119 -7.740 1.00 98.00 82 SER A N 1
ATOM 697 C CA . SER A 1 82 ? 0.246 -10.010 -7.979 1.00 98.00 82 SER A CA 1
ATOM 698 C C . SER A 1 82 ? -1.044 -9.489 -7.329 1.00 98.00 82 SER A C 1
ATOM 700 O O . SER A 1 82 ? -2.104 -9.490 -7.955 1.00 98.00 82 SER A O 1
ATOM 702 N N . LEU A 1 83 ? -0.961 -8.978 -6.095 1.00 98.25 83 LEU A N 1
ATOM 703 C CA . LEU A 1 83 ? -2.106 -8.384 -5.404 1.00 98.25 83 LEU A CA 1
ATOM 704 C C . LEU A 1 83 ? -2.658 -7.159 -6.146 1.00 98.25 83 LEU A C 1
ATOM 706 O O . LEU A 1 83 ? -3.871 -7.037 -6.298 1.00 98.25 83 LEU A O 1
ATOM 710 N N . LEU A 1 84 ? -1.788 -6.244 -6.578 1.00 97.56 84 LEU A N 1
ATOM 711 C CA . LEU A 1 84 ? -2.198 -5.025 -7.269 1.00 97.56 84 LEU A CA 1
ATOM 712 C C . LEU A 1 84 ? -2.692 -5.295 -8.689 1.00 97.56 84 LEU A C 1
ATOM 714 O O . LEU A 1 84 ? -3.653 -4.654 -9.104 1.00 97.56 84 LEU A O 1
ATOM 718 N N . ASN A 1 85 ? -2.107 -6.269 -9.388 1.00 96.62 85 ASN A N 1
ATOM 719 C CA . ASN A 1 85 ? -2.648 -6.771 -10.646 1.00 96.62 85 ASN A CA 1
ATOM 720 C C . ASN A 1 85 ? -4.098 -7.238 -10.461 1.00 96.62 85 ASN A C 1
ATOM 722 O O . ASN A 1 85 ? -4.995 -6.749 -11.135 1.00 96.62 85 ASN A O 1
ATOM 726 N N . LYS A 1 86 ? -4.359 -8.089 -9.463 1.00 97.81 86 LYS A N 1
ATOM 727 C CA . LYS A 1 86 ? -5.710 -8.605 -9.206 1.00 97.81 86 LYS A CA 1
ATOM 728 C C . LYS A 1 86 ? -6.732 -7.522 -8.840 1.00 97.81 86 LYS A C 1
ATOM 730 O O . LYS A 1 86 ? -7.911 -7.677 -9.139 1.00 97.81 86 LYS A O 1
ATOM 735 N N . LEU A 1 87 ? -6.318 -6.483 -8.114 1.00 96.62 87 LEU A N 1
ATOM 736 C CA . LEU A 1 87 ? -7.239 -5.473 -7.580 1.00 96.62 87 LEU A CA 1
ATOM 737 C C . LEU A 1 87 ? -7.459 -4.282 -8.512 1.00 96.62 87 LEU A C 1
ATOM 739 O O . LEU A 1 87 ? -8.537 -3.695 -8.485 1.00 96.62 87 LEU A O 1
ATOM 743 N N . TYR A 1 88 ? -6.437 -3.898 -9.273 1.00 95.56 88 TYR A N 1
ATOM 744 C CA . TYR A 1 88 ?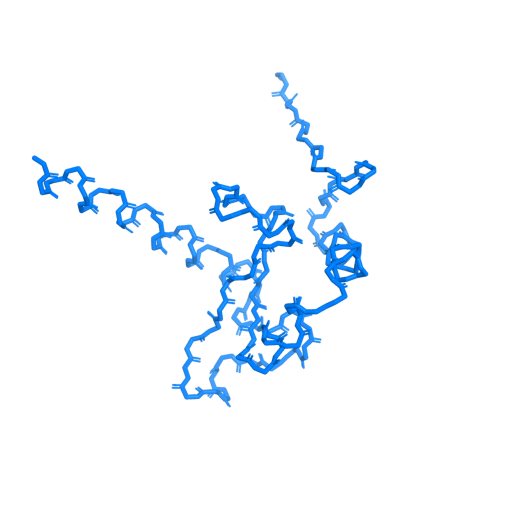 -6.419 -2.642 -10.023 1.00 95.56 88 TYR A CA 1
ATOM 745 C C . TYR A 1 88 ? -5.953 -2.809 -11.472 1.00 95.56 88 TYR A C 1
ATOM 747 O O . TYR A 1 88 ? -5.750 -1.802 -12.143 1.00 95.56 88 TYR A O 1
ATOM 755 N N . ASP A 1 89 ? -5.762 -4.050 -11.930 1.00 95.56 89 ASP A N 1
ATOM 756 C CA . ASP A 1 89 ? -5.330 -4.383 -13.291 1.00 95.56 89 ASP A CA 1
ATOM 757 C C . ASP A 1 89 ? -3.991 -3.736 -13.680 1.00 95.56 89 ASP A C 1
ATOM 759 O O . ASP A 1 89 ? -3.779 -3.240 -14.779 1.00 95.56 89 ASP A O 1
ATOM 763 N N . TYR A 1 90 ? -3.055 -3.682 -12.730 1.00 95.06 90 TYR A N 1
ATOM 764 C CA . TYR A 1 90 ? -1.693 -3.233 -13.011 1.00 95.06 90 TYR A CA 1
ATOM 765 C C . TYR A 1 90 ? -0.850 -4.362 -13.597 1.00 95.06 90 TYR A C 1
ATOM 767 O O . TYR A 1 90 ? -0.887 -5.492 -13.105 1.00 95.06 90 TYR A 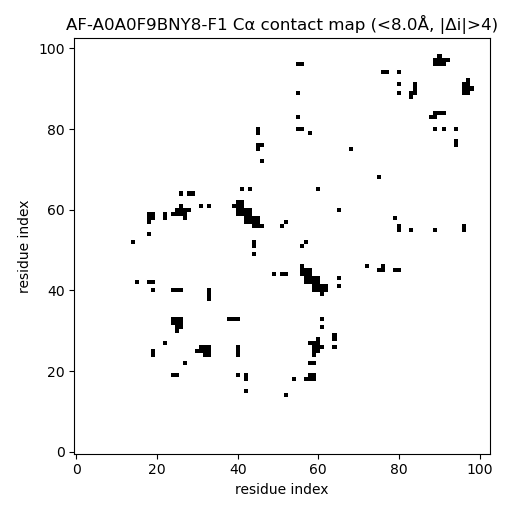O 1
ATOM 775 N N . HIS A 1 91 ? -0.048 -4.046 -14.611 1.00 94.12 91 HIS A N 1
ATOM 776 C CA . HIS A 1 91 ? 0.762 -5.025 -15.329 1.00 94.12 91 HIS A CA 1
ATOM 777 C C . HIS A 1 91 ? 2.240 -4.930 -14.960 1.00 94.12 91 HIS A C 1
ATOM 779 O O . HIS A 1 91 ? 2.791 -3.850 -14.718 1.00 94.12 91 HIS A O 1
ATOM 785 N N . TYR A 1 92 ? 2.879 -6.096 -14.918 1.00 94.44 92 TYR A N 1
ATOM 786 C CA . TYR A 1 92 ? 4.282 -6.237 -14.571 1.00 94.44 92 TYR A CA 1
ATOM 787 C C . TYR A 1 92 ? 4.923 -7.340 -15.415 1.00 94.44 92 TYR A C 1
ATOM 789 O O . TYR A 1 92 ? 4.308 -8.382 -15.623 1.00 94.44 92 TYR A O 1
ATOM 797 N N . GLU A 1 93 ? 6.173 -7.144 -15.823 1.00 93.44 93 GLU A N 1
ATOM 798 C CA . GLU A 1 93 ? 6.998 -8.140 -16.518 1.00 93.44 93 GLU A CA 1
ATOM 799 C C . GLU A 1 93 ? 8.373 -8.195 -15.854 1.00 93.44 93 GLU A C 1
ATOM 801 O O . GLU A 1 93 ? 8.977 -7.159 -15.570 1.00 93.44 93 GLU A O 1
ATOM 806 N N . ASP A 1 94 ? 8.821 -9.398 -15.484 1.00 91.31 94 ASP A N 1
ATOM 807 C CA . ASP A 1 94 ? 10.061 -9.631 -14.726 1.00 91.31 94 ASP A CA 1
ATOM 808 C C . ASP A 1 94 ? 10.226 -8.729 -13.488 1.00 91.31 94 ASP A C 1
ATOM 810 O O . ASP A 1 94 ? 11.316 -8.317 -13.080 1.00 91.31 94 ASP A O 1
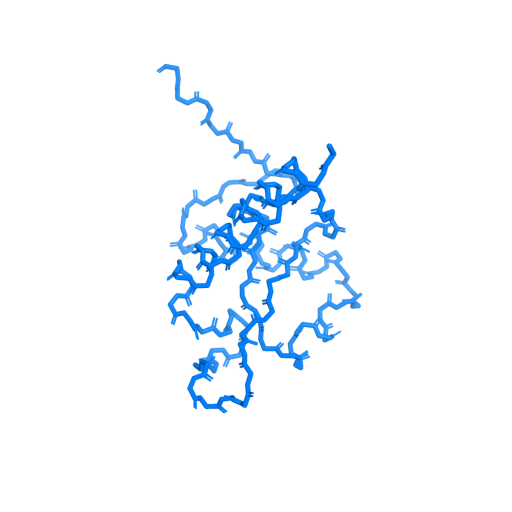ATOM 814 N N . GLY A 1 95 ? 9.099 -8.417 -12.847 1.00 88.75 95 GLY A N 1
ATOM 815 C CA . GLY A 1 95 ? 9.040 -7.548 -11.681 1.00 88.75 95 GLY A CA 1
ATOM 816 C C . GLY A 1 95 ? 9.233 -6.060 -11.984 1.00 88.75 95 GLY A C 1
ATOM 817 O O . GLY A 1 95 ? 9.431 -5.283 -11.048 1.00 88.75 95 GLY A O 1
ATOM 818 N N . LYS A 1 96 ? 9.167 -5.623 -13.238 1.00 91.25 96 LYS A N 1
ATOM 819 C CA . LYS A 1 96 ? 9.122 -4.210 -13.631 1.00 91.25 96 LYS A CA 1
ATOM 820 C C . LYS A 1 96 ? 7.697 -3.820 -14.002 1.00 91.25 96 LYS A C 1
ATOM 822 O O . LYS A 1 96 ? 6.939 -4.652 -14.477 1.00 91.25 96 LYS A O 1
ATOM 827 N N . ILE A 1 97 ? 7.326 -2.571 -13.737 1.00 91.88 97 ILE A N 1
ATOM 828 C CA . ILE A 1 97 ? 6.003 -2.036 -14.084 1.00 91.88 97 ILE A CA 1
ATOM 829 C C . ILE A 1 97 ? 5.942 -1.854 -15.596 1.00 91.88 97 ILE A C 1
ATOM 831 O O . ILE A 1 97 ? 6.840 -1.236 -16.166 1.00 91.88 97 ILE A O 1
ATOM 835 N N . ILE A 1 98 ? 4.871 -2.340 -16.216 1.00 90.19 98 ILE A N 1
ATOM 836 C CA . ILE A 1 98 ? 4.537 -2.013 -17.600 1.00 90.19 98 ILE A CA 1
ATOM 837 C C . ILE A 1 98 ? 3.500 -0.895 -17.559 1.00 90.19 98 ILE A C 1
ATOM 839 O O . ILE A 1 98 ? 2.445 -1.036 -16.941 1.00 90.19 98 ILE A O 1
ATOM 843 N N . ILE A 1 99 ? 3.816 0.234 -18.188 1.00 82.19 99 ILE A N 1
ATOM 844 C CA . ILE A 1 99 ? 2.866 1.328 -18.378 1.00 82.19 99 ILE A CA 1
ATOM 845 C C . ILE A 1 99 ? 2.395 1.241 -19.822 1.00 82.19 99 ILE A C 1
ATOM 847 O O . ILE A 1 99 ? 3.174 1.497 -20.739 1.00 82.19 99 ILE A O 1
ATOM 851 N N . GLU A 1 100 ? 1.131 0.887 -20.027 1.00 70.69 100 GLU A N 1
ATOM 852 C CA . GLU A 1 100 ? 0.515 1.059 -21.337 1.00 70.69 100 GLU A CA 1
ATOM 853 C C . GLU A 1 100 ? 0.353 2.555 -21.595 1.00 70.69 100 GLU A C 1
ATOM 855 O O . GLU A 1 100 ? -0.462 3.238 -20.969 1.00 70.69 100 GLU A O 1
ATOM 860 N N . VAL A 1 101 ? 1.163 3.087 -22.507 1.00 58.16 101 VAL A N 1
ATOM 861 C CA . VAL A 1 101 ? 0.921 4.416 -23.054 1.00 58.16 101 VAL A CA 1
ATOM 862 C C . VAL A 1 101 ? -0.236 4.256 -24.030 1.00 58.16 101 VAL A C 1
ATOM 864 O O . VAL A 1 101 ? -0.048 3.772 -25.144 1.00 58.16 101 VAL A O 1
ATOM 867 N N . LYS A 1 102 ? -1.450 4.613 -23.601 1.00 50.38 102 LYS A N 1
ATOM 868 C CA . LYS A 1 102 ? -2.550 4.814 -24.546 1.00 50.38 102 LYS A CA 1
ATOM 869 C C . LYS A 1 102 ? -2.170 6.015 -25.413 1.00 50.38 102 LYS A C 1
ATOM 871 O O . LYS A 1 102 ? -2.094 7.128 -24.893 1.00 50.38 102 LYS A O 1
ATOM 876 N N . ALA A 1 103 ? -1.820 5.732 -26.667 1.00 42.03 103 ALA A N 1
ATOM 877 C CA . ALA A 1 103 ? -1.592 6.725 -27.710 1.00 42.03 103 ALA A CA 1
ATOM 878 C C . ALA A 1 103 ? -2.876 7.509 -28.012 1.00 42.03 103 ALA A C 1
ATOM 880 O O . ALA A 1 103 ? -3.972 6.915 -27.868 1.00 42.03 103 ALA A O 1
#

Organism: NCBI:txid412755

pLDDT: mean 91.85, std 9.97, range [42.03, 98.69]

Nearest PDB structures (foldseek):
  7rwm-assembly1_A  TM=7.401E-01  e=8.394E-01  Lactococcus cremoris subsp. cremoris IBB477
  2qnc-assembly1_B  TM=4.873E-01  e=6.253E+00  Tequatrovirus T4

Sequence (103 aa):
EEYLLNLITNHLILKLKEIRRRDNQICMLCKIHREKLNKTLDVHHIDYDKLLSLPQNCVSLCKSCHMKTNHNRKQWKYFFQSLLNKLYDYHYEDGKIIIEVKA

InterPro domains:
  IPR003615 HNH nuclease [SM00507] (14-67)

Foldseek 3Di:
DVVVVVVVVVVVVVLQVVQCVLVVCAALPPRDHCVVDPDGWDKDQLQNDPVPSDSLRIHTHHPVVNVVCVPPSVVSLVVVNVSCCVRPVWDDDPSHGDDPPPD